Protein AF-A0A179B7A2-F1 (afdb_monomer_lite)

Foldseek 3Di:
DDDDPPPPPPDPDPPPLPQPPDPAPPQDAFDQDPVDNQFGDQVSWDKDWDDQDDFKIKMKTWHADPQGIFIWIKITGPVDIDGDGGGDDPRHDHGPSVNLVVRLVVQLVCLCVVCVDDCPPVSVSSNVRSVVVD

Radius of gyration: 18.83 Å; chains: 1; bounding box: 38×73×34 Å

Structure (mmCIF, N/CA/C/O backbone):
data_AF-A0A179B7A2-F1
#
_entry.id   AF-A0A179B7A2-F1
#
loop_
_atom_site.group_PDB
_atom_site.id
_atom_site.type_symbol
_atom_site.label_atom_id
_atom_site.label_alt_id
_atom_site.label_comp_id
_atom_site.label_asym_id
_atom_site.label_entity_id
_atom_site.label_seq_id
_atom_site.pdbx_PDB_ins_code
_atom_site.Cartn_x
_atom_site.Cartn_y
_atom_site.Cartn_z
_atom_site.occupancy
_atom_site.B_iso_or_equiv
_atom_site.auth_seq_id
_atom_site.auth_comp_id
_atom_site.auth_asym_id
_atom_site.auth_atom_id
_atom_site.pdbx_PDB_model_num
ATOM 1 N N . MET A 1 1 ? -5.836 58.375 -9.519 1.00 35.97 1 MET A N 1
ATOM 2 C CA . MET A 1 1 ? -6.383 57.343 -8.609 1.00 35.97 1 MET A CA 1
ATOM 3 C C . MET A 1 1 ? -6.045 55.973 -9.185 1.00 35.97 1 MET A C 1
ATOM 5 O O . MET A 1 1 ? -5.986 55.879 -10.404 1.00 35.97 1 MET A O 1
ATOM 9 N N . PRO A 1 2 ? -5.649 55.005 -8.344 1.00 40.84 2 PRO A N 1
ATOM 10 C CA . PRO A 1 2 ? -4.471 54.174 -8.596 1.00 40.84 2 PRO A CA 1
ATOM 11 C C . PRO A 1 2 ? -4.757 52.869 -9.350 1.00 40.84 2 PRO A C 1
ATOM 13 O O . PRO A 1 2 ? -5.848 52.311 -9.277 1.00 40.84 2 PRO A O 1
ATOM 16 N N . SER A 1 3 ? -3.723 52.397 -10.052 1.00 43.62 3 SER A N 1
ATOM 17 C CA . SER A 1 3 ? -3.648 51.119 -10.757 1.00 43.62 3 SER A CA 1
ATOM 18 C C . SER A 1 3 ? -3.743 49.937 -9.791 1.00 43.62 3 SER A C 1
ATOM 20 O O . SER A 1 3 ? -2.961 49.846 -8.843 1.00 43.62 3 SER A O 1
ATOM 22 N N . LEU A 1 4 ? -4.655 49.004 -10.061 1.00 42.69 4 LEU A N 1
ATOM 23 C CA . LEU A 1 4 ? -4.722 47.722 -9.363 1.00 42.69 4 LEU A CA 1
ATOM 24 C C . LEU A 1 4 ? -3.690 46.758 -9.957 1.00 42.69 4 LEU A C 1
ATOM 26 O O . LEU A 1 4 ? -3.949 46.004 -10.893 1.00 42.69 4 LEU A O 1
ATOM 30 N N . ASP A 1 5 ? -2.496 46.831 -9.381 1.00 42.12 5 ASP A N 1
ATOM 31 C CA . ASP A 1 5 ? -1.420 45.855 -9.493 1.00 42.12 5 ASP A CA 1
ATOM 32 C C . ASP A 1 5 ? -1.936 44.515 -8.932 1.00 42.12 5 ASP A C 1
ATOM 34 O O . ASP A 1 5 ? -2.037 44.310 -7.719 1.00 42.12 5 ASP A O 1
ATOM 38 N N . THR A 1 6 ? -2.365 43.615 -9.820 1.00 43.97 6 THR A N 1
ATOM 39 C CA . THR A 1 6 ? -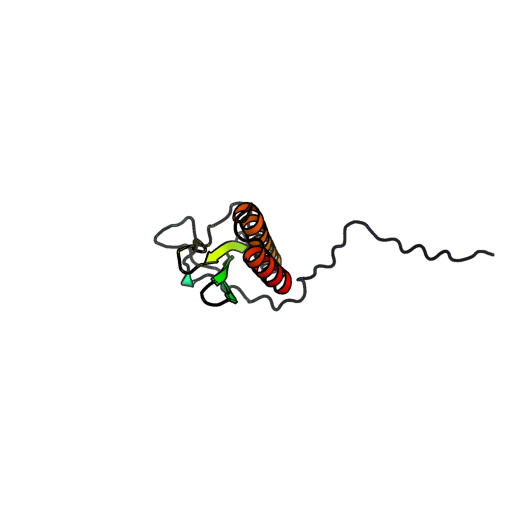2.887 42.292 -9.447 1.00 43.97 6 THR A CA 1
ATOM 40 C C . THR A 1 6 ? -1.710 41.353 -9.209 1.00 43.97 6 THR A C 1
ATOM 42 O O . THR A 1 6 ? -1.444 40.424 -9.970 1.00 43.97 6 THR A O 1
ATOM 45 N N . ARG A 1 7 ? -0.965 41.604 -8.132 1.00 39.59 7 ARG A N 1
ATOM 46 C CA . ARG A 1 7 ? -0.016 40.627 -7.602 1.00 39.59 7 ARG A CA 1
ATOM 47 C C . ARG A 1 7 ? -0.808 39.541 -6.895 1.00 39.59 7 ARG A C 1
ATOM 49 O O . ARG A 1 7 ? -1.186 39.676 -5.732 1.00 39.59 7 ARG A O 1
ATOM 56 N N . SER A 1 8 ? -1.060 38.479 -7.654 1.00 42.59 8 SER A N 1
ATOM 57 C CA . SER A 1 8 ? -1.446 37.159 -7.171 1.00 42.59 8 SER A CA 1
ATOM 58 C C . SER A 1 8 ? -0.631 36.822 -5.920 1.00 42.59 8 SER A C 1
ATOM 60 O O . SER A 1 8 ? 0.579 36.593 -5.983 1.00 42.59 8 SER A O 1
ATOM 62 N N . ARG A 1 9 ? -1.285 36.871 -4.756 1.00 41.44 9 ARG A N 1
ATOM 63 C CA . ARG A 1 9 ? -0.733 36.352 -3.508 1.00 41.44 9 ARG A CA 1
ATOM 64 C C . ARG A 1 9 ? -0.752 34.835 -3.624 1.00 41.44 9 ARG A C 1
ATOM 66 O O . ARG A 1 9 ? -1.741 34.196 -3.284 1.00 41.44 9 ARG A O 1
ATOM 73 N N . ILE A 1 10 ? 0.345 34.268 -4.112 1.00 42.25 10 ILE A N 1
ATOM 74 C CA . ILE A 1 10 ? 0.632 32.849 -3.927 1.00 42.25 10 ILE A CA 1
ATOM 75 C C . ILE A 1 10 ? 0.858 32.664 -2.423 1.00 42.25 10 ILE A C 1
ATOM 77 O O . ILE A 1 10 ? 1.886 33.076 -1.887 1.00 42.25 10 ILE A O 1
ATOM 81 N N . MET A 1 11 ? -0.138 32.119 -1.724 1.00 34.62 11 MET A N 1
ATOM 82 C CA . MET A 1 11 ? 0.037 31.644 -0.353 1.00 34.62 11 MET A CA 1
ATOM 83 C C . MET A 1 11 ? 1.003 30.450 -0.390 1.00 34.62 11 MET A C 1
ATOM 85 O O . MET A 1 11 ? 0.737 29.491 -1.120 1.00 34.62 11 MET A O 1
ATOM 89 N N . PRO A 1 12 ? 2.123 30.471 0.352 1.00 37.50 12 PRO A N 1
ATOM 90 C CA . PRO A 1 12 ? 3.002 29.319 0.431 1.00 37.50 12 PRO A CA 1
ATOM 91 C C . PRO A 1 12 ? 2.330 28.263 1.314 1.00 37.50 12 PRO A C 1
ATOM 93 O O . PRO A 1 12 ? 2.063 28.517 2.485 1.00 37.50 12 PRO A O 1
ATOM 96 N N . GLY A 1 13 ? 2.045 27.088 0.747 1.00 38.16 13 GLY A N 1
ATOM 97 C CA . GLY A 1 13 ? 1.663 25.903 1.524 1.00 38.16 13 GLY A CA 1
ATOM 98 C C . GLY A 1 13 ? 0.341 25.233 1.159 1.00 38.16 13 GLY A C 1
ATOM 99 O O . GLY A 1 13 ? 0.063 24.171 1.700 1.00 38.16 13 GLY A O 1
ATOM 100 N N . TYR A 1 14 ? -0.451 25.773 0.230 1.00 35.34 14 TYR A N 1
ATOM 101 C CA . TYR A 1 14 ? -1.587 25.024 -0.309 1.00 35.34 14 TYR A CA 1
ATOM 102 C C . TYR A 1 14 ? -1.117 24.237 -1.530 1.00 35.34 14 TYR A C 1
ATOM 104 O O . TYR A 1 14 ? -1.206 24.707 -2.662 1.00 35.34 14 TYR A O 1
ATOM 112 N N . THR A 1 15 ? -0.550 23.052 -1.303 1.00 43.12 15 THR A N 1
ATOM 113 C CA . THR A 1 15 ? -0.628 22.016 -2.334 1.00 43.12 15 THR A CA 1
ATOM 114 C C . THR A 1 15 ? -2.110 21.658 -2.381 1.00 43.12 15 THR A C 1
ATOM 116 O O . THR A 1 15 ? -2.612 21.172 -1.368 1.00 43.12 15 THR A O 1
ATOM 119 N N . PRO A 1 16 ? -2.847 21.978 -3.463 1.00 41.97 16 PRO A N 1
ATOM 120 C CA . PRO A 1 16 ? -4.210 21.494 -3.595 1.00 41.97 16 PRO A CA 1
ATOM 121 C C . PRO A 1 16 ? -4.128 19.990 -3.400 1.00 41.97 16 PRO A C 1
ATOM 123 O O . PRO A 1 16 ? -3.232 19.360 -3.966 1.00 41.97 16 PRO A O 1
ATOM 126 N N . ASP A 1 17 ? -4.977 19.464 -2.530 1.00 47.22 17 ASP A N 1
ATOM 127 C CA . ASP A 1 17 ? -5.036 18.048 -2.221 1.00 47.22 17 ASP A CA 1
ATOM 128 C C . ASP A 1 17 ? -5.398 17.311 -3.518 1.00 47.22 17 ASP A C 1
ATOM 130 O O . ASP A 1 17 ? -6.566 17.140 -3.860 1.00 47.22 17 ASP A O 1
ATOM 134 N N . LEU A 1 18 ? -4.370 16.965 -4.303 1.00 42.47 18 LEU A N 1
ATOM 135 C CA . LEU A 1 18 ? -4.457 16.327 -5.622 1.00 42.47 18 LEU A CA 1
ATOM 136 C C . LEU A 1 18 ? -5.199 14.979 -5.547 1.00 42.47 18 LEU A C 1
ATOM 138 O O . LEU A 1 18 ? -5.539 14.405 -6.574 1.00 42.47 18 LEU A O 1
ATOM 142 N N . PHE A 1 19 ? -5.494 14.521 -4.327 1.00 46.44 19 PHE A N 1
ATOM 143 C CA . PHE A 1 19 ? -6.072 13.236 -3.975 1.00 46.44 19 PHE A CA 1
ATOM 144 C C . PHE A 1 19 ? -7.449 13.342 -3.302 1.00 46.44 19 PHE A C 1
ATOM 146 O O . PHE A 1 19 ? -8.063 12.307 -3.045 1.00 46.44 19 PHE A O 1
ATOM 153 N N . ALA A 1 20 ? -7.967 14.551 -3.040 1.00 43.81 20 ALA A N 1
ATOM 154 C CA . ALA A 1 20 ? -9.250 14.768 -2.353 1.00 43.81 20 ALA A CA 1
ATOM 155 C C . ALA A 1 20 ? -10.496 14.332 -3.157 1.00 43.81 20 ALA A C 1
ATOM 157 O O . ALA A 1 20 ? -11.621 14.545 -2.711 1.00 43.81 20 ALA A O 1
ATOM 158 N N . GLY A 1 21 ? -10.316 13.732 -4.336 1.00 41.94 21 GLY A N 1
ATOM 159 C CA . GLY A 1 21 ? -11.402 13.277 -5.208 1.00 41.94 21 GLY A CA 1
ATOM 160 C C . GLY A 1 21 ? -11.218 11.879 -5.797 1.00 41.94 21 GLY A C 1
ATOM 161 O O . GLY A 1 21 ? -11.977 11.516 -6.690 1.00 41.94 21 GLY A O 1
ATOM 162 N N . LEU A 1 22 ? -10.224 11.103 -5.351 1.00 52.59 22 LEU A N 1
ATOM 163 C CA . LEU A 1 22 ? -10.146 9.689 -5.724 1.00 52.59 22 LEU A CA 1
ATOM 164 C C . LEU A 1 22 ? -11.194 8.932 -4.912 1.00 52.59 22 LEU A C 1
ATOM 166 O O . LEU A 1 22 ? -11.218 9.091 -3.693 1.00 52.59 22 LEU A O 1
ATOM 170 N N . ASP A 1 23 ? -12.043 8.143 -5.582 1.00 54.16 23 ASP A N 1
ATOM 171 C CA . ASP A 1 23 ? -12.967 7.194 -4.951 1.00 54.16 23 ASP A CA 1
ATOM 172 C C . ASP A 1 23 ? -12.213 6.432 -3.858 1.00 54.16 23 ASP A C 1
ATOM 174 O O . ASP A 1 23 ? -11.398 5.553 -4.140 1.00 54.16 23 ASP A O 1
ATOM 178 N N . VAL A 1 24 ? -12.424 6.830 -2.604 1.00 57.75 24 VAL A N 1
ATOM 179 C CA . VAL A 1 24 ? -11.797 6.178 -1.463 1.00 57.75 24 VAL A CA 1
ATOM 180 C C . VAL A 1 24 ? -12.535 4.856 -1.302 1.00 57.75 24 VAL A C 1
ATOM 182 O O . VAL A 1 24 ? -13.722 4.890 -0.965 1.00 57.75 24 VAL A O 1
ATOM 185 N N . PRO A 1 25 ? -11.903 3.694 -1.552 1.00 63.59 25 PRO A N 1
ATOM 186 C CA . PRO A 1 25 ? -12.551 2.433 -1.248 1.00 63.59 25 PRO A CA 1
ATOM 187 C C . PRO A 1 25 ? -12.911 2.444 0.239 1.00 63.59 25 PRO A C 1
ATOM 189 O O . PRO A 1 25 ? -12.097 2.842 1.076 1.00 63.59 25 PRO A O 1
ATOM 192 N N . ASP A 1 26 ? -14.137 2.040 0.570 1.00 67.31 26 ASP A N 1
ATOM 193 C CA . ASP A 1 26 ? -14.550 1.868 1.962 1.00 67.31 26 ASP A CA 1
ATOM 194 C C . ASP A 1 26 ? -13.789 0.669 2.543 1.00 67.31 26 ASP A C 1
ATOM 196 O O . ASP A 1 26 ? -14.231 -0.481 2.490 1.00 67.31 26 ASP A O 1
ATOM 200 N N . VAL A 1 27 ? -12.557 0.922 2.994 1.00 78.81 27 VAL A N 1
ATOM 201 C CA . VAL A 1 27 ? -11.695 -0.105 3.570 1.00 78.81 27 VAL A CA 1
ATOM 202 C C . VAL A 1 27 ? -12.259 -0.455 4.938 1.00 78.81 27 VAL A C 1
ATOM 204 O O . VAL A 1 27 ? -12.171 0.325 5.897 1.00 78.81 27 VAL A O 1
ATOM 207 N N . ALA A 1 28 ? -12.843 -1.649 5.016 1.00 86.88 28 ALA A N 1
ATOM 208 C CA . ALA A 1 28 ? -13.285 -2.243 6.264 1.00 86.88 28 ALA A CA 1
ATOM 209 C C . ALA A 1 28 ? -12.112 -2.395 7.247 1.00 86.88 28 ALA A C 1
ATOM 211 O O . ALA A 1 28 ? -10.944 -2.461 6.856 1.00 86.88 28 ALA A O 1
ATOM 212 N N . ALA A 1 29 ? -12.423 -2.471 8.542 1.00 93.06 29 ALA A N 1
ATOM 213 C CA . ALA A 1 29 ? -11.413 -2.754 9.553 1.00 93.06 29 ALA A CA 1
ATOM 214 C C . ALA A 1 29 ? -10.749 -4.114 9.270 1.00 93.06 29 ALA A C 1
ATOM 216 O O . ALA A 1 29 ? -11.421 -5.144 9.169 1.00 93.06 29 ALA A O 1
ATOM 217 N N . ALA A 1 30 ? -9.426 -4.101 9.136 1.00 94.25 30 ALA A N 1
ATOM 218 C CA . ALA A 1 30 ? -8.625 -5.275 8.854 1.00 94.25 30 ALA A CA 1
ATOM 219 C C . ALA A 1 30 ? -8.485 -6.140 10.113 1.00 94.25 30 ALA A C 1
ATOM 221 O O . ALA A 1 30 ? -8.461 -5.654 11.247 1.00 94.25 30 ALA A O 1
ATOM 222 N N . ARG A 1 31 ? -8.365 -7.453 9.919 1.00 96.81 31 ARG A N 1
ATOM 223 C CA . ARG A 1 31 ? -8.152 -8.399 11.018 1.00 96.81 31 ARG A CA 1
ATOM 224 C C . ARG A 1 31 ? -6.664 -8.506 11.300 1.00 96.81 31 ARG A C 1
ATOM 226 O O . ARG A 1 31 ? -5.859 -8.570 10.373 1.00 96.81 31 ARG A O 1
ATOM 233 N N . VAL A 1 32 ? -6.282 -8.588 12.569 1.00 96.19 32 VAL A N 1
ATOM 234 C CA . VAL A 1 32 ? -4.897 -8.909 12.939 1.00 96.19 32 VAL A CA 1
ATOM 235 C C . VAL A 1 32 ? -4.579 -10.338 12.491 1.00 96.19 32 VAL A C 1
ATOM 237 O O . VAL A 1 32 ? -5.401 -11.240 12.644 1.00 96.19 32 VAL A O 1
ATOM 240 N N . SER A 1 33 ? -3.399 -10.546 11.907 1.00 95.81 33 SER A N 1
ATOM 241 C CA . SER A 1 33 ? -2.959 -11.868 11.463 1.00 95.81 33 SER A CA 1
ATOM 242 C C . SER A 1 33 ? -2.741 -12.796 12.656 1.00 95.81 33 SER A C 1
ATOM 244 O O . SER A 1 33 ? -1.971 -12.479 13.563 1.00 95.81 33 SER A O 1
ATOM 246 N N . GLU A 1 34 ? -3.347 -13.982 12.610 1.00 95.19 34 GLU A N 1
ATOM 247 C CA . GLU A 1 34 ? -3.176 -15.031 13.627 1.00 95.19 34 GLU A CA 1
ATOM 248 C C . GLU A 1 34 ? -1.721 -15.518 13.716 1.00 95.19 34 GLU A C 1
ATOM 250 O O . GLU A 1 34 ? -1.222 -15.837 14.792 1.00 95.19 34 GLU A O 1
ATOM 255 N N . ASN A 1 35 ? -1.011 -15.517 12.584 1.00 93.12 35 ASN A N 1
ATOM 256 C CA . ASN A 1 35 ? 0.367 -16.003 12.493 1.00 93.12 35 ASN A CA 1
ATOM 257 C C . ASN A 1 35 ? 1.407 -14.944 12.888 1.00 93.12 35 ASN A C 1
ATOM 259 O O . ASN A 1 35 ? 2.557 -15.277 13.173 1.00 93.12 35 ASN A O 1
ATOM 263 N N . ASN A 1 36 ? 1.042 -13.659 12.851 1.00 93.44 36 ASN A N 1
ATOM 264 C CA . ASN A 1 36 ? 1.937 -12.569 13.224 1.00 93.44 36 ASN A CA 1
ATOM 265 C C . ASN A 1 36 ? 1.129 -11.345 13.684 1.00 93.44 36 ASN A C 1
ATOM 267 O O . ASN A 1 36 ? 0.727 -10.540 12.843 1.00 93.44 36 ASN A O 1
ATOM 271 N N . PRO A 1 37 ? 0.975 -11.125 15.001 1.00 94.38 37 PRO A N 1
ATOM 272 C CA . PRO A 1 37 ? 0.141 -10.045 15.526 1.00 94.38 37 PRO A CA 1
ATOM 273 C C . PRO A 1 37 ? 0.697 -8.638 15.254 1.00 94.38 37 PRO A C 1
ATOM 275 O O . PRO A 1 37 ? 0.060 -7.646 15.587 1.00 94.38 37 PRO A O 1
ATOM 278 N N . ARG A 1 38 ? 1.886 -8.526 14.644 1.00 95.50 38 ARG A N 1
ATOM 279 C CA . ARG A 1 38 ? 2.462 -7.248 14.198 1.00 95.50 38 ARG A CA 1
ATOM 280 C C . ARG A 1 38 ? 1.916 -6.778 12.849 1.00 95.50 38 ARG A C 1
ATOM 282 O O . ARG A 1 38 ? 2.263 -5.681 12.420 1.00 95.50 38 ARG A O 1
ATOM 289 N N . CYS A 1 39 ? 1.135 -7.593 12.146 1.00 96.56 39 CYS A N 1
ATOM 290 C CA . CYS A 1 39 ? 0.569 -7.239 10.850 1.00 96.56 39 CYS A CA 1
ATOM 291 C C . CYS A 1 39 ? -0.882 -7.700 10.718 1.00 96.56 39 CYS A C 1
ATOM 293 O O . CYS A 1 39 ? -1.351 -8.571 11.450 1.00 96.56 39 CYS A O 1
ATOM 295 N N . PHE A 1 40 ? -1.582 -7.142 9.739 1.00 96.31 40 PHE A N 1
ATOM 296 C CA . PHE A 1 40 ? -2.919 -7.600 9.383 1.00 96.31 40 PHE A CA 1
ATOM 297 C C . PHE A 1 40 ? -2.884 -8.898 8.572 1.00 96.31 40 PHE A C 1
ATOM 299 O O . PHE A 1 40 ? -1.884 -9.229 7.922 1.00 96.31 40 PHE A O 1
ATOM 306 N N . ALA A 1 41 ? -3.986 -9.644 8.619 1.00 94.56 41 ALA A N 1
ATOM 307 C CA . ALA A 1 41 ? -4.235 -10.762 7.727 1.00 94.56 41 ALA A CA 1
ATOM 308 C C . ALA A 1 41 ? -4.332 -10.231 6.291 1.00 94.56 41 ALA A C 1
ATOM 310 O O . ALA A 1 41 ? -5.058 -9.274 6.021 1.00 94.56 41 ALA A O 1
ATOM 311 N N . GLN A 1 42 ? -3.575 -10.836 5.373 1.00 91.62 42 GLN A N 1
ATOM 312 C CA . GLN A 1 42 ? -3.410 -10.309 4.017 1.00 91.62 42 GLN A CA 1
ATOM 313 C C . GLN A 1 42 ? -4.742 -10.205 3.258 1.00 91.62 42 GLN A C 1
ATOM 315 O O . GLN A 1 42 ? -4.927 -9.254 2.505 1.00 91.62 42 GLN A O 1
ATOM 320 N N . ASP A 1 43 ? -5.652 -11.151 3.492 1.00 92.88 43 ASP A N 1
ATOM 321 C CA . ASP A 1 43 ? -6.993 -11.225 2.901 1.00 92.88 43 ASP A CA 1
ATOM 322 C C . ASP A 1 43 ? -7.977 -10.172 3.440 1.00 92.88 43 ASP A C 1
ATOM 324 O O . ASP A 1 43 ? -9.054 -9.996 2.882 1.00 92.88 43 ASP A O 1
ATOM 328 N N . SER A 1 44 ? -7.611 -9.475 4.518 1.00 93.81 44 SER A N 1
ATOM 329 C CA . SER A 1 44 ? -8.428 -8.437 5.154 1.00 93.81 44 SER A C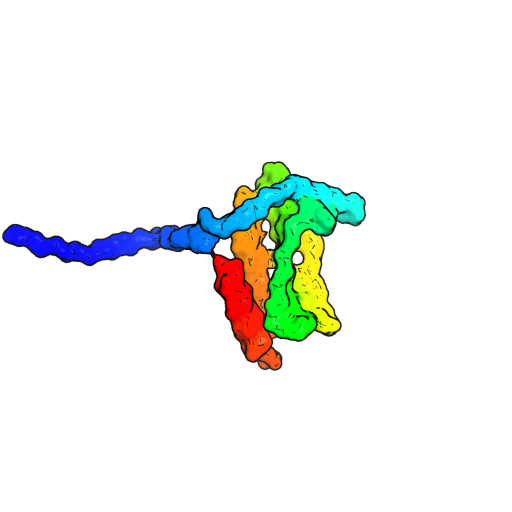A 1
ATOM 330 C C . SER A 1 44 ? -7.976 -7.013 4.827 1.00 93.81 44 SER A C 1
ATOM 332 O O . SER A 1 44 ? -8.576 -6.057 5.309 1.00 93.81 44 SER A O 1
ATOM 334 N N . CYS A 1 45 ? -6.919 -6.866 4.027 1.00 93.69 45 CYS A N 1
ATOM 335 C CA . CYS A 1 45 ? -6.425 -5.575 3.563 1.00 93.69 45 CYS A CA 1
ATOM 336 C C . CYS A 1 45 ? -6.943 -5.256 2.159 1.00 93.69 45 CYS A C 1
ATOM 338 O O . CYS A 1 45 ? -7.174 -6.152 1.346 1.00 93.69 45 CYS A O 1
ATOM 340 N N . HIS A 1 46 ? -7.022 -3.965 1.848 1.00 93.06 46 HIS A N 1
ATOM 341 C CA . HIS A 1 46 ? -7.152 -3.489 0.476 1.00 93.06 46 HIS A CA 1
ATOM 342 C C . HIS A 1 46 ? -5.809 -3.617 -0.243 1.00 93.06 46 HIS A C 1
ATOM 344 O O . HIS A 1 46 ? -4.772 -3.254 0.316 1.00 93.06 46 HIS A O 1
ATOM 350 N N . TRP A 1 47 ? -5.826 -4.114 -1.477 1.00 91.56 47 TRP A N 1
ATOM 351 C CA . TRP A 1 47 ? -4.628 -4.266 -2.296 1.00 91.56 47 TRP A CA 1
ATOM 352 C C . TRP A 1 47 ? -4.833 -3.650 -3.671 1.00 91.56 47 TRP A C 1
ATOM 354 O O . TRP A 1 47 ? -5.769 -3.993 -4.389 1.00 91.56 47 TRP A O 1
ATOM 364 N N . GLU A 1 48 ? -3.905 -2.780 -4.049 1.00 90.62 48 GLU A N 1
ATOM 365 C CA . GLU A 1 48 ? -3.779 -2.245 -5.398 1.00 90.62 48 GLU A CA 1
ATOM 366 C C . GLU A 1 48 ? -2.585 -2.904 -6.072 1.00 90.62 48 GLU A C 1
ATOM 368 O O . GLU A 1 48 ? -1.511 -3.023 -5.475 1.00 90.62 48 GLU A O 1
ATOM 373 N N . ARG A 1 49 ? -2.766 -3.307 -7.328 1.00 89.62 49 ARG A N 1
ATOM 374 C CA . ARG A 1 49 ? -1.706 -3.832 -8.182 1.00 89.62 49 ARG A CA 1
ATOM 375 C C . ARG A 1 49 ? -1.678 -3.035 -9.473 1.00 89.62 49 ARG A C 1
ATOM 377 O O . ARG A 1 49 ? -2.714 -2.844 -10.103 1.00 89.62 49 ARG A O 1
ATOM 384 N N . HIS A 1 50 ? -0.480 -2.637 -9.880 1.00 86.19 50 HIS A N 1
ATOM 385 C CA . HIS A 1 50 ? -0.265 -1.903 -11.117 1.00 86.19 50 HIS A CA 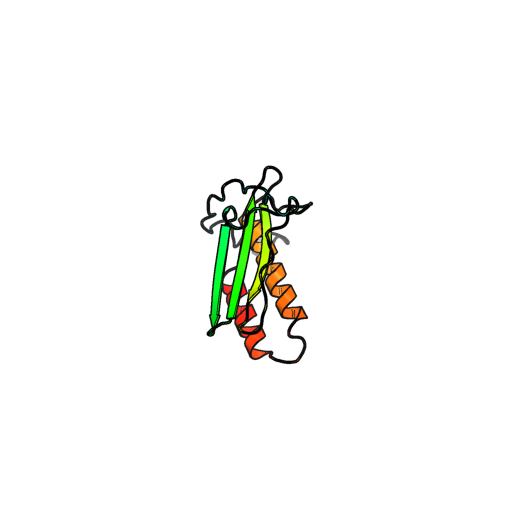1
ATOM 386 C C . HIS A 1 50 ? 0.883 -2.529 -11.903 1.00 86.19 50 HIS A C 1
ATOM 388 O O . HIS A 1 50 ? 2.042 -2.518 -11.475 1.00 86.19 50 HIS A O 1
ATOM 394 N N . ASP A 1 51 ? 0.537 -3.082 -13.061 1.00 84.25 51 ASP A N 1
ATOM 395 C CA . ASP A 1 51 ? 1.488 -3.685 -13.987 1.00 84.25 51 ASP A CA 1
ATOM 396 C C . ASP A 1 51 ? 2.230 -2.600 -14.789 1.00 84.25 51 ASP A C 1
ATOM 398 O O . ASP A 1 51 ? 1.684 -1.535 -15.091 1.00 84.25 51 ASP A O 1
ATOM 402 N N . LEU A 1 52 ? 3.500 -2.854 -15.115 1.00 72.50 52 LEU A N 1
ATOM 403 C CA . LEU A 1 52 ? 4.371 -1.905 -15.822 1.00 72.50 52 LEU A CA 1
ATOM 404 C C . LEU A 1 52 ? 4.775 -2.398 -17.206 1.00 72.50 52 LEU A C 1
ATOM 406 O O . LEU A 1 52 ? 4.510 -1.736 -18.205 1.00 72.50 52 LEU A O 1
ATOM 410 N N . ASP A 1 53 ? 5.472 -3.531 -17.244 1.00 69.94 53 ASP A N 1
ATOM 411 C CA . ASP A 1 53 ? 5.802 -4.287 -18.444 1.00 69.94 53 ASP A CA 1
ATOM 412 C C . ASP A 1 53 ? 6.006 -5.756 -18.054 1.00 69.94 53 ASP A C 1
ATOM 414 O O . ASP A 1 53 ? 6.500 -6.039 -16.961 1.00 69.94 53 ASP A O 1
ATOM 418 N N . GLY A 1 54 ? 5.557 -6.671 -18.924 1.00 75.81 54 GLY A N 1
ATOM 419 C CA . GLY A 1 54 ? 5.690 -8.121 -18.751 1.00 75.81 54 GLY A CA 1
ATOM 420 C C . GLY A 1 54 ? 5.419 -8.591 -17.320 1.00 75.81 54 GLY A C 1
ATOM 421 O O . GLY A 1 54 ? 4.300 -8.495 -16.822 1.00 75.81 54 GLY A O 1
ATOM 422 N N . ASP A 1 55 ? 6.479 -9.058 -16.664 1.00 77.31 55 ASP A N 1
ATOM 423 C CA . ASP A 1 55 ? 6.447 -9.645 -15.324 1.00 77.31 55 ASP A CA 1
ATOM 424 C C . ASP A 1 55 ? 6.926 -8.686 -14.216 1.00 77.31 55 ASP A C 1
ATOM 426 O O . ASP A 1 55 ? 7.420 -9.113 -13.167 1.00 77.31 55 ASP A O 1
ATOM 430 N N . THR A 1 56 ? 6.823 -7.376 -14.452 1.00 80.00 56 THR A N 1
ATOM 431 C CA . THR A 1 56 ? 7.128 -6.341 -13.462 1.00 80.00 56 THR A CA 1
ATOM 432 C C . THR A 1 56 ? 5.872 -5.574 -13.078 1.00 80.00 56 THR A C 1
ATOM 434 O O . THR A 1 56 ? 5.199 -4.974 -13.918 1.00 80.00 56 THR A O 1
ATOM 437 N N . TRP A 1 57 ? 5.592 -5.533 -11.779 1.00 84.44 57 TRP A N 1
ATOM 438 C CA . TRP A 1 57 ? 4.471 -4.787 -11.216 1.00 84.44 57 TRP A CA 1
ATOM 439 C C . TRP A 1 57 ? 4.827 -4.222 -9.843 1.00 84.44 57 TRP A C 1
ATOM 441 O O . TRP A 1 57 ? 5.803 -4.633 -9.206 1.00 84.44 57 TRP A O 1
ATOM 451 N N . TRP A 1 58 ? 4.039 -3.261 -9.379 1.00 88.19 58 TRP A N 1
ATOM 452 C CA . TRP A 1 58 ? 4.093 -2.792 -7.999 1.00 88.19 58 TRP A CA 1
ATOM 453 C C . TRP A 1 58 ? 2.752 -2.988 -7.313 1.00 88.19 58 TRP A C 1
ATOM 455 O O . TRP A 1 58 ? 1.701 -3.020 -7.955 1.00 88.19 58 TRP A O 1
ATOM 465 N N . GLU A 1 59 ? 2.809 -3.160 -5.996 1.00 91.44 59 GLU A N 1
ATOM 466 C CA . GLU A 1 59 ? 1.625 -3.387 -5.173 1.00 91.44 59 GLU A CA 1
ATOM 467 C C . GLU A 1 59 ? 1.648 -2.457 -3.965 1.00 91.44 59 GLU A C 1
ATOM 469 O O . GLU A 1 59 ? 2.696 -2.275 -3.334 1.00 91.44 59 GLU A O 1
ATOM 474 N N . ILE A 1 60 ? 0.480 -1.923 -3.622 1.00 92.88 60 ILE A N 1
ATOM 475 C CA . ILE A 1 60 ? 0.221 -1.199 -2.378 1.00 92.88 60 ILE A CA 1
ATOM 476 C C . ILE A 1 6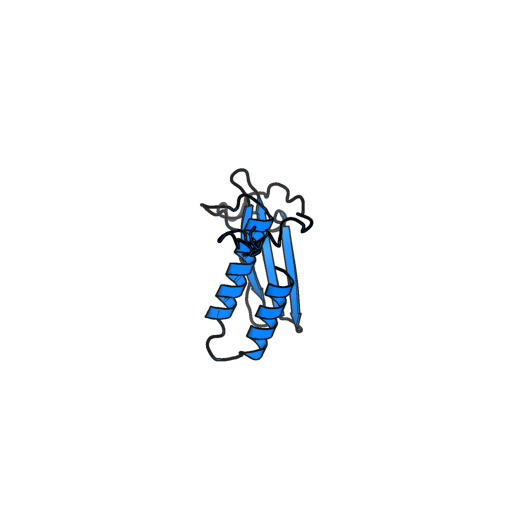0 ? -0.788 -2.018 -1.580 1.00 92.88 60 ILE A C 1
ATOM 478 O O . ILE A 1 60 ? -1.824 -2.411 -2.107 1.00 92.88 60 ILE A O 1
ATOM 482 N N . GLY A 1 61 ? -0.483 -2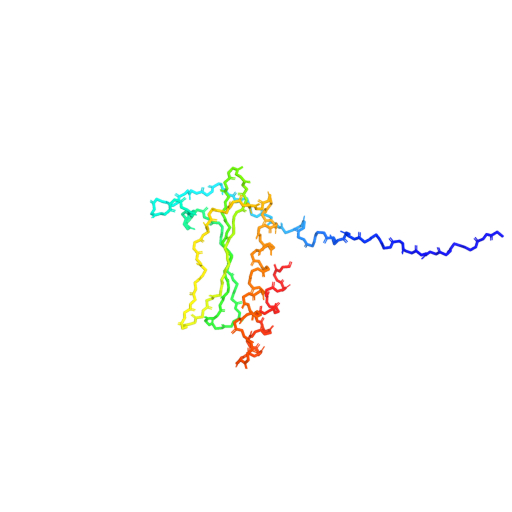.274 -0.311 1.00 94.19 61 GLY A N 1
ATOM 483 C CA . GLY A 1 61 ? -1.423 -2.875 0.630 1.00 94.19 61 GLY A CA 1
ATOM 484 C C . GLY A 1 61 ? -1.803 -1.862 1.697 1.00 94.19 61 GLY A C 1
ATOM 485 O O . GLY A 1 61 ? -0.913 -1.221 2.259 1.00 94.19 61 GLY A O 1
ATOM 486 N N . ILE A 1 62 ? -3.095 -1.730 1.990 1.00 95.50 62 ILE A N 1
ATOM 487 C CA . ILE A 1 62 ? -3.624 -0.823 3.011 1.00 95.50 62 ILE A CA 1
ATOM 488 C C . ILE A 1 62 ? -4.558 -1.594 3.945 1.00 95.50 62 ILE A C 1
ATOM 490 O O . ILE A 1 62 ? -5.518 -2.225 3.511 1.00 95.50 62 ILE A O 1
ATOM 494 N N . GLY A 1 63 ? -4.262 -1.541 5.240 1.00 95.44 63 GLY A N 1
ATOM 495 C CA . GLY A 1 63 ? -5.091 -2.101 6.306 1.00 95.44 63 GLY A CA 1
ATOM 496 C C . GLY A 1 63 ? -5.555 -0.991 7.241 1.00 95.44 63 GLY A C 1
ATOM 497 O O . GLY A 1 63 ? -4.850 0.003 7.408 1.00 95.44 63 GLY A O 1
ATOM 498 N N . ARG A 1 64 ? -6.733 -1.149 7.843 1.00 95.62 64 ARG A N 1
ATOM 499 C CA . ARG A 1 64 ? -7.332 -0.150 8.733 1.00 95.62 64 ARG A CA 1
ATOM 500 C C . ARG A 1 64 ? -7.620 -0.749 10.103 1.00 95.62 64 ARG A C 1
ATOM 502 O O . ARG A 1 64 ? -8.174 -1.841 10.178 1.00 95.62 64 ARG A O 1
ATOM 509 N N . ASP A 1 65 ? -7.324 -0.016 11.164 1.00 95.06 65 ASP A N 1
ATOM 510 C CA . ASP A 1 65 ? -7.787 -0.319 12.518 1.00 95.06 65 ASP A CA 1
ATOM 511 C C . ASP A 1 65 ? -8.394 0.929 13.194 1.00 95.06 65 ASP A C 1
ATOM 513 O O . ASP A 1 65 ? -8.784 1.888 12.522 1.00 95.06 65 ASP A O 1
ATOM 517 N N . ALA A 1 66 ? -8.540 0.901 14.523 1.00 93.19 66 ALA A N 1
ATOM 518 C CA . ALA A 1 66 ? -9.067 2.027 15.294 1.00 93.19 66 ALA A CA 1
ATOM 519 C C . ALA A 1 66 ? -8.091 3.216 15.405 1.00 93.19 66 ALA A C 1
ATOM 521 O O . ALA A 1 66 ? -8.535 4.329 15.681 1.00 93.19 66 ALA A O 1
ATOM 522 N N . ALA A 1 67 ? -6.788 2.990 15.224 1.00 94.06 67 ALA A N 1
ATOM 523 C CA . ALA A 1 67 ? -5.762 4.026 15.256 1.00 94.06 67 ALA A CA 1
ATOM 524 C C . ALA A 1 67 ? -5.605 4.718 13.893 1.00 94.06 67 ALA A C 1
ATOM 526 O O . ALA A 1 67 ? -5.269 5.901 13.856 1.00 94.06 67 ALA A O 1
ATOM 527 N N . GLY A 1 68 ? -5.865 4.017 12.785 1.00 94.06 68 GLY A N 1
ATOM 528 C CA . GLY A 1 68 ? -5.947 4.627 11.459 1.00 94.06 68 GLY A CA 1
ATOM 529 C C . GLY A 1 68 ? -5.648 3.662 10.315 1.00 94.06 68 GLY A C 1
ATOM 530 O O . GLY A 1 68 ? -5.986 2.479 10.357 1.00 94.06 68 GLY A O 1
ATOM 531 N N . TYR A 1 69 ? -5.028 4.192 9.261 1.00 95.50 69 TYR A N 1
ATOM 532 C CA . TYR A 1 69 ? -4.639 3.457 8.064 1.00 95.50 69 TYR A CA 1
ATOM 533 C C . TYR A 1 69 ? -3.144 3.140 8.071 1.00 95.50 69 TYR A C 1
ATOM 535 O O . TYR A 1 69 ? -2.280 4.006 8.227 1.00 95.50 69 TYR A O 1
ATOM 543 N N . HIS A 1 70 ? -2.830 1.880 7.829 1.00 96.19 70 HIS A N 1
ATOM 544 C CA . HIS A 1 70 ? -1.479 1.360 7.729 1.00 96.19 70 HIS A CA 1
ATOM 545 C C . HIS A 1 70 ? -1.213 0.929 6.301 1.00 96.19 70 HIS A C 1
ATOM 547 O O . HIS A 1 70 ? -2.123 0.478 5.607 1.00 96.19 70 HIS A O 1
ATOM 553 N N . TRP A 1 71 ? 0.037 1.034 5.866 1.00 95.88 71 TRP A N 1
ATOM 554 C CA . TRP A 1 71 ? 0.391 0.763 4.484 1.00 95.88 71 TRP A CA 1
ATOM 555 C C . TRP A 1 71 ? 1.658 -0.077 4.362 1.00 95.88 71 TRP A C 1
ATOM 557 O O . TRP A 1 71 ? 2.529 -0.093 5.232 1.00 95.88 71 TRP A O 1
ATOM 567 N N . THR A 1 72 ? 1.764 -0.757 3.231 1.00 95.38 72 THR A N 1
ATOM 568 C CA . THR A 1 72 ? 2.977 -1.398 2.728 1.00 95.38 72 THR A CA 1
ATOM 569 C C . THR A 1 72 ? 3.050 -1.156 1.229 1.00 95.38 72 THR A C 1
ATOM 571 O O . THR A 1 72 ? 2.023 -0.976 0.573 1.00 95.38 72 THR A O 1
ATOM 574 N N . ALA A 1 73 ? 4.257 -1.146 0.680 1.00 93.19 73 ALA A N 1
ATOM 575 C CA . ALA A 1 73 ? 4.446 -1.036 -0.753 1.00 93.19 73 ALA A CA 1
ATOM 576 C C . ALA A 1 73 ? 5.722 -1.750 -1.185 1.00 93.19 73 ALA A C 1
ATOM 578 O O . ALA A 1 73 ? 6.701 -1.804 -0.437 1.00 93.19 73 ALA A O 1
ATOM 579 N N . GLY A 1 74 ? 5.717 -2.276 -2.402 1.00 89.12 74 GLY A N 1
ATOM 580 C CA . GLY A 1 74 ? 6.867 -2.975 -2.951 1.00 89.12 74 GLY A CA 1
ATOM 581 C C . GLY A 1 74 ? 6.761 -3.224 -4.448 1.00 89.12 74 GLY A C 1
ATOM 582 O O . GLY A 1 74 ? 5.684 -3.164 -5.043 1.00 89.12 74 GLY A O 1
ATOM 583 N N . PHE A 1 75 ? 7.919 -3.512 -5.038 1.00 83.94 75 PHE A N 1
ATOM 584 C CA . PHE A 1 75 ? 8.050 -3.954 -6.421 1.00 83.94 75 PHE A CA 1
ATOM 585 C C . PHE A 1 75 ? 8.185 -5.472 -6.479 1.00 83.94 75 PHE A C 1
ATOM 587 O O . PHE A 1 75 ? 8.770 -6.107 -5.591 1.00 83.94 75 PHE A O 1
ATOM 594 N N . ARG A 1 76 ? 7.652 -6.042 -7.552 1.00 81.19 76 ARG A N 1
ATOM 595 C CA . ARG A 1 76 ? 7.776 -7.448 -7.911 1.00 81.19 76 ARG A CA 1
ATOM 596 C C . ARG A 1 76 ? 8.406 -7.550 -9.291 1.00 81.19 76 ARG A C 1
ATOM 598 O O . ARG A 1 76 ? 8.020 -6.824 -10.206 1.00 81.19 76 ARG A O 1
ATOM 605 N N . HIS A 1 77 ? 9.361 -8.461 -9.411 1.00 79.62 77 HIS A N 1
ATOM 606 C CA . HIS A 1 77 ? 10.033 -8.822 -10.651 1.00 79.62 77 HIS A CA 1
ATOM 607 C C . HIS A 1 77 ? 10.031 -10.350 -10.794 1.00 79.62 77 HIS A C 1
ATOM 609 O O . HIS A 1 77 ? 9.964 -11.074 -9.798 1.00 79.62 77 HIS A O 1
ATOM 615 N N . ASN A 1 78 ? 10.205 -10.851 -12.018 1.00 62.38 78 ASN A N 1
ATOM 616 C CA . ASN A 1 78 ? 10.337 -12.289 -12.305 1.00 62.38 78 ASN A CA 1
ATOM 617 C C . ASN A 1 78 ? 11.371 -13.028 -11.442 1.00 62.38 78 ASN A C 1
ATOM 619 O O . ASN A 1 78 ? 11.231 -14.215 -11.165 1.00 62.38 78 ASN A O 1
ATOM 623 N N . THR A 1 79 ? 12.434 -12.337 -11.033 1.00 64.50 79 THR A N 1
ATOM 624 C CA . THR A 1 79 ? 13.556 -12.914 -10.282 1.00 64.50 79 THR A CA 1
ATOM 625 C C . THR A 1 79 ? 13.435 -12.732 -8.768 1.00 64.50 79 THR A C 1
ATOM 627 O O . THR A 1 79 ? 14.287 -13.220 -8.027 1.00 64.50 79 THR A O 1
ATOM 630 N N . GLY A 1 80 ? 12.391 -12.049 -8.286 1.00 63.34 80 GLY A N 1
ATOM 631 C CA . GLY A 1 80 ? 12.176 -11.802 -6.865 1.00 63.34 80 GLY A CA 1
ATOM 632 C C . GLY A 1 80 ? 11.476 -10.477 -6.568 1.00 63.34 80 GLY A C 1
ATOM 633 O O . GLY A 1 80 ? 11.062 -9.733 -7.450 1.00 63.34 80 GLY A O 1
ATOM 634 N N . GLY A 1 81 ? 11.345 -10.176 -5.280 1.00 64.00 81 GLY A N 1
ATOM 635 C CA . GLY A 1 81 ? 10.588 -9.025 -4.795 1.00 64.00 81 GLY A CA 1
ATOM 636 C C . GLY A 1 81 ? 9.232 -9.435 -4.228 1.00 64.00 81 GLY A C 1
ATOM 637 O O . GLY A 1 81 ? 8.609 -10.422 -4.636 1.00 64.00 81 GLY A O 1
ATOM 638 N N . ARG A 1 82 ? 8.800 -8.709 -3.201 1.00 65.25 82 ARG A N 1
ATOM 639 C CA . ARG A 1 82 ? 7.519 -8.923 -2.536 1.00 65.25 82 ARG A CA 1
ATOM 640 C C . ARG A 1 82 ? 7.139 -7.665 -1.779 1.00 65.25 82 ARG A C 1
ATOM 642 O O . ARG A 1 82 ? 7.905 -7.209 -0.933 1.00 65.25 82 ARG A O 1
ATOM 649 N N . SER A 1 83 ? 5.924 -7.183 -2.006 1.00 71.75 83 SER A N 1
ATOM 650 C CA . SER A 1 83 ? 5.258 -6.343 -1.020 1.00 71.75 83 SER A CA 1
ATOM 651 C C . SER A 1 83 ? 5.036 -7.192 0.230 1.00 71.75 83 SER A C 1
ATOM 653 O O . SER A 1 83 ? 4.325 -8.202 0.204 1.00 71.75 83 SER A O 1
ATOM 655 N N . GLY A 1 84 ? 5.764 -6.859 1.299 1.00 82.38 84 GLY A N 1
ATOM 656 C CA . GLY A 1 84 ? 5.618 -7.505 2.601 1.00 82.38 84 GLY A CA 1
ATOM 657 C C . GLY A 1 84 ? 4.207 -7.305 3.166 1.00 82.38 84 GLY A C 1
ATOM 658 O O . GLY A 1 84 ? 3.431 -6.529 2.607 1.00 82.38 84 GLY A O 1
ATOM 659 N N . PRO A 1 85 ? 3.849 -7.981 4.270 1.00 90.56 85 PRO A N 1
ATOM 660 C CA . PRO A 1 85 ? 2.542 -7.791 4.892 1.00 90.56 85 PRO A CA 1
ATOM 661 C C . PRO A 1 85 ? 2.339 -6.329 5.323 1.00 90.56 85 PRO A C 1
ATOM 663 O O . PRO A 1 85 ? 3.304 -5.596 5.545 1.00 90.56 85 PRO A O 1
ATOM 666 N N . VAL A 1 86 ? 1.080 -5.911 5.474 1.00 95.69 86 VAL A N 1
ATOM 667 C CA . VAL A 1 86 ? 0.755 -4.595 6.041 1.00 95.69 86 VAL A CA 1
ATOM 668 C C . VAL A 1 86 ? 1.003 -4.644 7.546 1.00 95.69 86 VAL A C 1
ATOM 670 O O . VAL A 1 86 ? 0.203 -5.204 8.298 1.00 95.69 86 VAL A O 1
ATOM 673 N N . PHE A 1 87 ? 2.139 -4.108 7.985 1.00 96.06 87 PHE A N 1
ATOM 674 C CA . PHE A 1 87 ? 2.475 -4.024 9.404 1.00 96.06 87 PHE A CA 1
ATOM 675 C C . PHE A 1 87 ? 1.658 -2.941 10.107 1.00 96.06 87 PHE A C 1
ATOM 677 O O . PHE A 1 87 ? 1.407 -1.877 9.544 1.00 96.06 87 PHE A O 1
ATOM 684 N N . ILE A 1 88 ? 1.299 -3.202 11.362 1.00 95.56 88 ILE A N 1
ATOM 685 C CA . ILE A 1 88 ? 0.665 -2.222 12.241 1.00 95.56 88 ILE A CA 1
ATOM 686 C C . ILE A 1 88 ? 1.743 -1.214 12.644 1.00 95.56 88 ILE A C 1
ATOM 688 O O . ILE A 1 88 ? 2.695 -1.519 13.364 1.00 95.56 88 ILE A O 1
ATOM 692 N N . LEU A 1 89 ? 1.620 -0.016 12.092 1.00 93.56 89 LEU A N 1
ATOM 693 C CA . LEU A 1 89 ? 2.528 1.108 12.292 1.00 93.56 89 LEU A CA 1
ATOM 694 C C . LEU A 1 89 ? 2.188 1.858 13.581 1.00 93.56 89 LEU A C 1
ATOM 696 O O . LEU A 1 89 ? 1.020 2.036 13.901 1.00 93.56 89 LEU A O 1
ATOM 700 N N . GLN A 1 90 ? 3.209 2.378 14.264 1.00 92.44 90 GLN A N 1
ATOM 701 C CA . GLN A 1 90 ? 3.016 3.247 15.434 1.00 92.44 90 GLN A CA 1
ATOM 702 C C . GLN A 1 90 ? 2.355 4.585 15.073 1.00 92.44 90 GLN A C 1
ATOM 704 O O . GLN A 1 90 ? 1.605 5.127 15.873 1.00 92.44 90 GLN A O 1
ATOM 709 N N . ASN A 1 91 ? 2.626 5.091 13.865 1.00 93.62 91 ASN A N 1
ATOM 710 C CA . ASN A 1 91 ? 2.083 6.345 13.345 1.00 93.62 91 ASN A CA 1
ATOM 711 C C . ASN A 1 91 ? 1.303 6.063 12.047 1.00 93.62 91 ASN A C 1
ATOM 713 O O . ASN A 1 91 ? 1.862 6.255 10.955 1.00 93.62 91 ASN A O 1
ATOM 717 N N . PRO A 1 92 ? 0.065 5.539 12.141 1.00 95.00 92 PRO A N 1
ATOM 718 C CA . PRO A 1 92 ? -0.793 5.350 10.978 1.00 95.00 92 PRO A CA 1
ATOM 719 C C . PRO A 1 92 ? -1.167 6.692 10.334 1.00 95.00 92 PRO A C 1
ATOM 721 O O . PRO A 1 92 ? -0.975 7.761 10.911 1.00 95.00 92 PRO A O 1
ATOM 724 N N . ALA A 1 93 ? -1.660 6.627 9.105 1.00 93.12 93 ALA A N 1
ATOM 725 C CA . ALA A 1 93 ? -2.266 7.761 8.426 1.00 93.12 93 ALA A CA 1
ATOM 726 C C . ALA A 1 93 ? -3.722 7.925 8.881 1.00 93.12 93 ALA A C 1
ATOM 728 O O . ALA A 1 93 ? -4.394 6.938 9.191 1.00 93.12 93 ALA A O 1
ATOM 729 N N . GLU A 1 94 ? -4.224 9.155 8.887 1.00 91.12 94 GLU A N 1
ATOM 730 C CA . GLU A 1 94 ? -5.604 9.435 9.310 1.00 91.12 94 GLU A CA 1
ATOM 731 C C . GLU A 1 94 ? -6.611 9.076 8.215 1.00 91.12 94 GLU A C 1
ATOM 733 O O . GLU A 1 94 ? -7.750 8.697 8.492 1.00 91.12 94 GLU A O 1
ATOM 738 N N . THR A 1 95 ? -6.177 9.156 6.956 1.00 90.38 95 THR A N 1
ATOM 739 C CA . THR A 1 95 ? -7.017 8.902 5.786 1.00 90.38 95 THR A CA 1
ATOM 740 C C . THR A 1 95 ? -6.408 7.850 4.870 1.00 90.38 95 THR A C 1
ATOM 742 O O . THR A 1 95 ? -5.190 7.648 4.824 1.00 90.38 95 THR A O 1
ATOM 745 N N . PHE A 1 96 ? -7.269 7.200 4.088 1.00 89.69 96 PHE A N 1
ATOM 746 C CA . PHE A 1 96 ? -6.841 6.271 3.049 1.00 89.69 96 PHE A CA 1
ATOM 747 C C . PHE A 1 96 ? -5.938 6.957 2.014 1.00 89.69 96 PHE A C 1
ATOM 749 O O . PHE A 1 96 ? -4.877 6.431 1.682 1.00 89.69 96 PHE A O 1
ATOM 756 N N . SER A 1 97 ? -6.323 8.150 1.546 1.00 88.06 97 SER A N 1
ATOM 757 C CA . SER A 1 97 ? -5.548 8.922 0.568 1.00 88.06 97 SER A CA 1
ATOM 758 C C . SER A 1 97 ? -4.146 9.239 1.080 1.00 88.06 97 SER A C 1
ATOM 760 O O . SER A 1 97 ? -3.170 9.087 0.345 1.00 88.06 97 SER A O 1
ATOM 762 N N . GLU A 1 98 ? -4.014 9.590 2.360 1.00 90.62 98 GLU A N 1
ATOM 763 C CA . GLU A 1 98 ? -2.712 9.805 2.982 1.00 90.62 98 GLU A CA 1
ATOM 764 C C . GLU A 1 98 ? -1.894 8.504 3.075 1.00 90.62 98 GLU A C 1
ATOM 766 O O . GLU A 1 98 ? -0.713 8.505 2.718 1.00 90.62 98 GLU A O 1
ATOM 771 N N . ALA A 1 99 ? -2.493 7.386 3.503 1.00 92.62 99 ALA A N 1
ATOM 772 C CA . ALA A 1 99 ? -1.810 6.088 3.545 1.00 92.62 99 ALA A CA 1
ATOM 773 C C . ALA A 1 99 ? -1.287 5.682 2.162 1.00 92.62 99 ALA A C 1
ATOM 775 O O . ALA A 1 99 ? -0.123 5.295 2.014 1.00 92.62 99 ALA A O 1
ATOM 776 N N . ARG A 1 100 ? -2.130 5.832 1.138 1.00 91.31 100 ARG A N 1
ATOM 777 C CA . ARG A 1 100 ? -1.795 5.557 -0.258 1.00 91.31 100 ARG A CA 1
ATOM 778 C C . ARG A 1 100 ? -0.680 6.472 -0.757 1.00 91.31 100 ARG A C 1
ATOM 780 O O . ARG A 1 100 ? 0.294 5.987 -1.329 1.00 91.31 100 ARG A O 1
ATOM 787 N N . HIS A 1 101 ? -0.754 7.771 -0.475 1.00 89.56 101 HIS A N 1
ATOM 788 C CA . HIS A 1 101 ? 0.307 8.716 -0.815 1.00 89.56 101 HIS A CA 1
ATOM 789 C C . HIS A 1 101 ? 1.642 8.337 -0.153 1.00 89.56 101 HIS A C 1
ATOM 791 O O . HIS A 1 101 ? 2.680 8.276 -0.815 1.00 89.56 101 HIS A O 1
ATOM 797 N N . ARG A 1 102 ? 1.632 8.007 1.145 1.00 92.38 102 ARG A N 1
ATOM 798 C CA . ARG A 1 102 ? 2.832 7.560 1.869 1.00 92.38 102 ARG A CA 1
ATOM 799 C C . ARG A 1 102 ? 3.402 6.265 1.276 1.00 92.38 102 ARG A C 1
ATOM 801 O O . ARG A 1 102 ? 4.622 6.150 1.149 1.00 92.38 102 ARG A O 1
ATOM 808 N N . ALA A 1 103 ? 2.553 5.329 0.853 1.00 91.94 103 ALA A N 1
ATOM 809 C CA . ALA A 1 103 ? 2.956 4.111 0.152 1.00 91.94 103 ALA A CA 1
ATOM 810 C C . ALA A 1 103 ? 3.626 4.406 -1.205 1.00 91.94 103 ALA A C 1
ATOM 812 O O . ALA A 1 103 ? 4.704 3.883 -1.493 1.00 91.94 103 ALA A O 1
ATOM 813 N N . ILE A 1 104 ? 3.052 5.315 -1.996 1.00 87.94 104 ILE A N 1
ATOM 814 C CA . ILE A 1 104 ? 3.626 5.804 -3.261 1.00 87.94 104 ILE A CA 1
ATOM 815 C C . ILE A 1 104 ? 5.004 6.442 -3.030 1.00 87.94 104 ILE A C 1
ATOM 817 O O . ILE A 1 104 ? 5.962 6.148 -3.748 1.00 87.94 104 ILE A O 1
ATOM 821 N N . VAL A 1 105 ? 5.155 7.266 -1.990 1.00 87.75 105 VAL A N 1
ATOM 822 C CA . VAL A 1 105 ? 6.450 7.867 -1.630 1.00 87.75 105 VAL A CA 1
ATOM 823 C C . VAL A 1 105 ? 7.487 6.796 -1.271 1.00 87.75 105 VAL A C 1
ATOM 825 O O . VAL A 1 105 ? 8.654 6.930 -1.651 1.00 87.75 105 VAL A O 1
ATOM 828 N N . VAL A 1 106 ? 7.091 5.717 -0.584 1.00 88.75 106 VAL A N 1
ATOM 829 C CA . VAL A 1 106 ? 7.974 4.569 -0.307 1.00 88.75 106 VAL A CA 1
ATOM 830 C C . VAL A 1 106 ? 8.440 3.910 -1.608 1.00 88.75 106 VAL A C 1
ATOM 832 O O . VAL A 1 106 ? 9.643 3.689 -1.760 1.00 88.75 106 VAL A O 1
ATOM 835 N N . LEU A 1 107 ? 7.540 3.675 -2.568 1.00 86.12 107 LEU A N 1
ATOM 836 C CA . LEU A 1 107 ? 7.891 3.132 -3.888 1.00 86.12 107 LEU A CA 1
ATOM 837 C C . LEU A 1 107 ? 8.904 4.026 -4.616 1.00 86.12 107 LEU A C 1
ATOM 839 O O . LEU A 1 107 ? 9.940 3.550 -5.079 1.00 86.12 107 LEU A O 1
ATOM 843 N N . LEU A 1 108 ? 8.664 5.338 -4.664 1.00 82.25 108 LEU A N 1
ATOM 844 C CA . LEU A 1 108 ? 9.570 6.291 -5.318 1.00 82.25 108 LEU A CA 1
ATOM 845 C C . LEU A 1 108 ? 10.959 6.335 -4.661 1.00 82.25 108 LEU A C 1
ATOM 847 O O . LEU A 1 108 ? 11.978 6.436 -5.355 1.00 82.25 108 LEU A O 1
ATOM 851 N N . ARG A 1 109 ? 11.021 6.236 -3.327 1.00 82.06 109 ARG A N 1
ATOM 852 C CA . ARG A 1 109 ? 12.289 6.147 -2.587 1.00 82.06 109 ARG A CA 1
ATOM 853 C C . ARG A 1 109 ? 13.015 4.836 -2.875 1.00 82.06 109 ARG A C 1
ATOM 855 O O . ARG A 1 109 ? 14.215 4.873 -3.136 1.00 82.06 109 ARG A O 1
ATOM 862 N N . ALA A 1 110 ? 12.301 3.712 -2.895 1.00 78.50 110 ALA A N 1
ATOM 863 C CA . ALA A 1 110 ? 12.874 2.410 -3.224 1.00 78.50 110 ALA A CA 1
ATOM 864 C C . ALA A 1 110 ? 13.457 2.392 -4.648 1.00 78.50 110 ALA A C 1
ATOM 866 O O . ALA A 1 110 ? 14.593 1.966 -4.828 1.00 78.50 110 ALA A O 1
ATOM 867 N N . LEU A 1 111 ? 12.768 2.972 -5.640 1.00 74.56 111 LEU A N 1
ATOM 8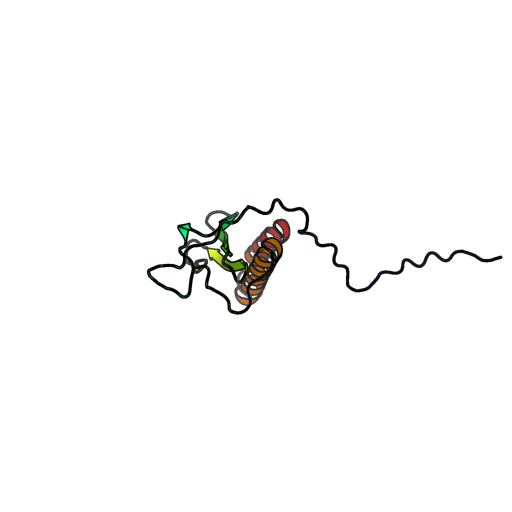68 C CA . LEU A 1 111 ? 13.313 3.134 -6.998 1.00 74.56 111 LEU A CA 1
ATOM 869 C C . LEU A 1 111 ? 14.593 3.964 -7.038 1.00 74.56 111 LEU A C 1
ATOM 871 O O . LEU A 1 111 ? 15.504 3.672 -7.811 1.00 74.56 111 LEU A O 1
ATOM 875 N N . SER A 1 112 ? 14.650 5.013 -6.221 1.00 68.56 112 SER A N 1
ATOM 876 C CA . SER A 1 112 ? 15.816 5.894 -6.159 1.00 68.56 112 SER A CA 1
ATOM 877 C C . SER A 1 112 ? 17.021 5.192 -5.523 1.00 68.56 112 SER A C 1
ATOM 879 O O . SER A 1 112 ? 18.148 5.453 -5.929 1.00 68.56 112 SER A O 1
ATOM 881 N N . ALA A 1 113 ? 16.786 4.286 -4.567 1.00 67.56 113 ALA A N 1
ATOM 882 C CA . ALA A 1 113 ? 17.827 3.515 -3.891 1.00 67.56 113 ALA A CA 1
ATOM 883 C C . ALA A 1 113 ? 18.291 2.279 -4.688 1.00 67.56 113 ALA A C 1
ATOM 885 O O . ALA A 1 113 ? 19.481 1.982 -4.705 1.00 67.56 113 ALA A O 1
ATOM 886 N N . SER A 1 114 ? 17.376 1.560 -5.350 1.00 61.84 114 SER A N 1
ATOM 887 C CA . SER A 1 114 ? 17.671 0.281 -6.018 1.00 61.84 114 SER A CA 1
ATOM 888 C C . SER A 1 114 ? 18.309 0.411 -7.404 1.00 61.84 114 SER A C 1
ATOM 890 O O . SER A 1 114 ? 18.940 -0.534 -7.864 1.00 61.84 114 SER A O 1
ATOM 892 N N . TYR A 1 115 ? 18.179 1.558 -8.074 1.00 55.72 115 TYR A N 1
ATOM 893 C CA . TYR A 1 115 ? 18.665 1.758 -9.446 1.00 55.72 115 TYR A CA 1
ATOM 894 C C . TYR A 1 115 ? 19.754 2.832 -9.530 1.00 55.72 115 TYR A C 1
ATOM 896 O O . TYR A 1 115 ? 19.714 3.691 -10.418 1.00 55.72 115 TYR A O 1
ATOM 904 N N . SER A 1 116 ? 20.715 2.814 -8.601 1.00 51.31 116 SER A N 1
ATOM 905 C CA . SER A 1 116 ? 21.774 3.824 -8.595 1.00 51.31 116 SER A CA 1
ATOM 906 C C . SER A 1 116 ? 22.605 3.814 -9.882 1.00 51.31 116 SER A C 1
ATOM 908 O O . SER A 1 116 ? 22.925 4.905 -10.331 1.00 51.31 116 SER A O 1
ATOM 910 N N . ASP A 1 117 ? 22.836 2.672 -10.559 1.00 50.34 117 ASP A N 1
ATOM 911 C CA . ASP A 1 117 ? 23.694 2.668 -11.767 1.00 50.34 117 ASP A CA 1
ATOM 912 C C . ASP A 1 117 ? 23.384 1.663 -12.903 1.00 50.34 117 ASP A C 1
ATOM 914 O O . ASP A 1 117 ? 23.972 1.793 -13.974 1.00 50.34 117 ASP A O 1
ATOM 918 N N . CYS A 1 118 ? 22.469 0.693 -12.763 1.00 44.78 118 CYS A N 1
ATOM 919 C CA . CYS A 1 118 ? 22.396 -0.433 -13.719 1.00 44.78 118 CYS A CA 1
ATOM 920 C C . CYS A 1 118 ? 21.216 -0.452 -14.714 1.00 44.78 118 CYS A C 1
ATOM 922 O O . CYS A 1 118 ? 21.359 -1.070 -15.764 1.00 44.78 118 CYS A O 1
ATOM 924 N N . ASP A 1 119 ? 20.093 0.241 -14.475 1.00 63.19 119 ASP A N 1
ATOM 925 C CA . ASP A 1 119 ? 19.010 0.327 -15.478 1.00 63.19 119 ASP A CA 1
ATOM 926 C C . ASP A 1 119 ? 18.129 1.579 -15.304 1.00 63.19 119 ASP A C 1
ATOM 928 O O . ASP A 1 119 ? 17.038 1.562 -14.723 1.00 63.19 119 ASP A O 1
ATOM 932 N N . LYS A 1 120 ? 18.621 2.715 -15.817 1.00 64.06 120 LYS A N 1
ATOM 933 C CA . LYS A 1 120 ? 17.887 3.994 -15.802 1.00 64.06 120 LYS A CA 1
ATOM 934 C C . LYS A 1 120 ? 16.567 3.918 -16.578 1.00 64.06 120 LYS A C 1
ATOM 936 O O . LYS A 1 120 ? 15.612 4.590 -16.199 1.00 64.06 120 LYS A O 1
ATOM 941 N N . GLY A 1 121 ? 16.500 3.103 -17.633 1.00 64.81 121 GLY A N 1
ATOM 942 C CA . GLY A 1 121 ? 15.317 2.985 -18.482 1.00 64.81 121 GLY A CA 1
ATOM 943 C C . GLY A 1 121 ? 14.149 2.330 -17.749 1.00 64.81 121 GLY A C 1
ATOM 944 O O . GLY A 1 121 ? 13.043 2.874 -17.762 1.00 64.81 121 GLY A O 1
ATOM 945 N N . ALA A 1 122 ? 14.395 1.203 -17.075 1.00 64.62 122 ALA A N 1
ATOM 946 C CA . ALA A 1 122 ? 13.388 0.541 -16.245 1.00 64.62 122 ALA A CA 1
ATOM 947 C C . ALA A 1 122 ? 12.939 1.442 -15.085 1.00 64.62 122 ALA A C 1
ATOM 949 O O . ALA A 1 122 ? 11.739 1.643 -14.885 1.00 64.62 122 ALA A O 1
ATOM 950 N N . ARG A 1 123 ? 13.892 2.074 -14.385 1.00 69.88 123 ARG A N 1
ATOM 951 C CA . ARG A 1 123 ? 13.610 3.010 -13.287 1.00 69.88 123 ARG A CA 1
ATOM 952 C C . ARG A 1 123 ? 12.718 4.174 -13.718 1.00 69.88 123 ARG A C 1
ATOM 954 O O . ARG A 1 123 ? 11.792 4.538 -12.996 1.00 69.88 123 ARG A O 1
ATOM 961 N N . ASP A 1 124 ? 12.984 4.773 -14.875 1.00 74.25 124 ASP A N 1
ATOM 962 C CA . ASP A 1 124 ? 12.222 5.930 -15.340 1.00 74.25 124 ASP A CA 1
ATOM 963 C C . ASP A 1 124 ? 10.809 5.530 -15.808 1.00 74.25 124 ASP A C 1
ATOM 965 O O . ASP A 1 124 ? 9.864 6.290 -15.580 1.00 74.25 124 ASP A O 1
ATOM 969 N N . ARG A 1 125 ? 10.622 4.326 -16.378 1.00 71.69 125 ARG A N 1
ATOM 970 C CA . ARG A 1 125 ? 9.282 3.763 -16.655 1.00 71.69 125 ARG A CA 1
ATOM 971 C C . ARG A 1 125 ? 8.501 3.515 -15.362 1.00 71.69 125 ARG A C 1
ATOM 973 O O . ARG A 1 125 ? 7.361 3.959 -15.243 1.00 71.69 125 ARG A O 1
ATOM 980 N N . LEU A 1 126 ? 9.153 2.894 -14.380 1.00 69.44 126 LEU A N 1
ATOM 981 C CA . LEU A 1 126 ? 8.629 2.657 -13.034 1.00 69.44 126 LEU A CA 1
ATOM 982 C C . LEU A 1 126 ? 8.187 3.951 -12.352 1.00 69.44 126 LEU A C 1
ATOM 984 O O . LEU A 1 126 ? 7.052 4.072 -11.897 1.00 69.44 126 LEU A O 1
ATOM 988 N N . ARG A 1 127 ? 9.058 4.960 -12.357 1.00 76.06 127 ARG A N 1
ATOM 989 C CA . ARG A 1 127 ? 8.765 6.272 -11.787 1.00 76.06 127 ARG A CA 1
ATOM 990 C C . ARG A 1 127 ? 7.586 6.948 -12.484 1.00 76.06 127 ARG A C 1
ATOM 992 O O . ARG A 1 127 ? 6.732 7.501 -11.800 1.00 76.06 127 ARG A O 1
ATOM 999 N N . LYS A 1 128 ? 7.530 6.911 -13.820 1.00 78.62 128 LYS A N 1
ATOM 1000 C CA . LYS A 1 128 ? 6.416 7.494 -14.585 1.00 78.62 128 LYS A CA 1
ATOM 1001 C C . LYS A 1 128 ? 5.085 6.817 -14.271 1.00 78.62 128 LYS A C 1
ATOM 1003 O O . LYS A 1 128 ? 4.100 7.520 -14.101 1.00 78.62 128 LYS A O 1
ATOM 1008 N N . SER A 1 129 ? 5.060 5.490 -14.161 1.00 74.69 129 SER A N 1
ATOM 1009 C CA . SER A 1 129 ? 3.849 4.743 -13.796 1.00 74.69 129 SER A CA 1
ATOM 1010 C C . SER A 1 129 ? 3.364 5.100 -12.393 1.00 74.69 129 SER A C 1
ATOM 1012 O O . SER A 1 129 ? 2.202 5.454 -12.229 1.00 74.69 129 SER A O 1
ATOM 1014 N N . VAL A 1 130 ? 4.258 5.109 -11.400 1.00 73.69 130 VAL A N 1
ATOM 1015 C CA . VAL A 1 130 ? 3.903 5.465 -10.018 1.00 73.69 130 VAL A CA 1
ATOM 1016 C C . VAL A 1 130 ? 3.360 6.898 -9.933 1.00 73.69 130 VAL A C 1
ATOM 1018 O O . VAL A 1 130 ? 2.343 7.127 -9.290 1.00 73.69 130 VAL A O 1
ATOM 1021 N N . LEU A 1 131 ? 3.987 7.853 -10.630 1.00 75.19 131 LEU A N 1
ATOM 1022 C CA . LEU A 1 131 ? 3.520 9.245 -10.682 1.00 75.19 131 LEU A CA 1
ATOM 1023 C C . LEU A 1 131 ? 2.222 9.438 -11.479 1.00 75.19 131 LEU A C 1
ATOM 1025 O O . LEU A 1 131 ? 1.544 10.430 -11.274 1.00 75.19 131 LEU A O 1
ATOM 1029 N N . ALA A 1 132 ? 1.879 8.538 -12.401 1.00 71.81 132 ALA A N 1
ATOM 1030 C CA . ALA A 1 132 ? 0.609 8.604 -13.124 1.00 71.81 132 ALA A CA 1
ATOM 1031 C C . ALA A 1 132 ? -0.576 8.103 -12.280 1.00 71.81 132 ALA A C 1
ATOM 1033 O O . ALA A 1 132 ? -1.721 8.359 -12.635 1.00 71.81 132 ALA A O 1
ATOM 1034 N N . GLN A 1 133 ? -0.298 7.358 -11.206 1.00 66.12 133 GLN A N 1
ATOM 1035 C CA . GLN A 1 133 ? -1.300 6.779 -10.305 1.00 66.12 133 GLN A CA 1
ATOM 1036 C C . GLN A 1 133 ? -1.418 7.532 -8.978 1.00 66.12 133 GLN A C 1
ATOM 1038 O O . GLN A 1 133 ? -2.317 7.220 -8.193 1.00 66.12 133 GLN A O 1
ATOM 1043 N N . GLY A 1 134 ? -0.490 8.453 -8.704 1.00 56.72 134 GLY A N 1
ATOM 1044 C CA . GLY A 1 134 ? -0.524 9.355 -7.563 1.00 56.72 134 GLY A CA 1
ATOM 1045 C C . GLY A 1 134 ? -0.972 10.732 -8.008 1.00 56.72 134 GLY A C 1
ATOM 1046 O O . GLY A 1 134 ? -2.125 11.092 -7.720 1.00 56.72 134 GLY A O 1
#

Secondary structure (DSSP, 8-state):
-----------TT----TTTTS-----PPPPEETTEEEEE-GGGSEEEEEEEETTEEEEEEEEE-SS-EEEEEEEEBTTB------B--SS-BSSHHHHHHHHHHHHHHHHHHHTSSS-HHHHHHHHHHHHHH-

pLDDT: mean 75.98, std 19.43, range [34.62, 96.81]

Organism: Acidithiobacillus ferrooxidans (NCBI:txid920)

Sequence (134 aa):
MPSLDTRSRIMPGYTPDLFAGLDVPDVAAARVSENNPRCFAQDSCHWERHDLDGDTWWEIGIGRDAAGYHWTAGFRHNTGGRSGPVFILQNPAETFSEARHRAIVVLLRALSASYSDCDKGARDRLRKSVLAQG